Protein AF-A0A3A8KH71-F1 (afdb_monomer_lite)

Secondary structure (DSSP, 8-state):
-------SEEEEEEETTEEEEEEEEEEE-TTS-EEEEEEEEEEEEEEGGG--EEBTTB--TT-EEE----

Sequence (70 aa):
MATLAHSIGRAVHNQHGILVCAADITVVNSYGSVALLVKPPNALPFPVSMARQAATEAPMDGCWNWMPRV

Foldseek 3Di:
DPDPQDFFEFEWEDDPQWTWTFWGFRDQDPVLDTDTDGDDIDTDPDGPVCAAADDSSGRHPSHHHYDDDD

Radius of gyration: 12.03 Å; chains: 1; bounding box: 32×30×21 Å

Organism: NCBI:txid2316728

Structure (mmCIF, N/CA/C/O backbone):
data_AF-A0A3A8KH71-F1
#
_entry.id   AF-A0A3A8KH71-F1
#
loop_
_atom_site.group_PDB
_atom_site.id
_atom_site.type_symbol
_atom_site.label_atom_id
_atom_site.label_alt_id
_atom_site.label_comp_id
_atom_site.label_asym_id
_atom_site.label_entity_id
_atom_site.label_seq_id
_atom_site.pdbx_PDB_ins_code
_atom_site.Cartn_x
_atom_site.Cartn_y
_atom_site.Cartn_z
_atom_site.occupancy
_atom_site.B_iso_or_equiv
_atom_site.auth_seq_id
_atom_site.auth_comp_id
_atom_site.auth_asym_id
_atom_site.auth_atom_id
_atom_site.pdbx_PDB_model_num
ATOM 1 N N . MET A 1 1 ? 18.770 20.287 -1.698 1.00 35.12 1 MET A N 1
ATOM 2 C CA . MET A 1 1 ? 17.456 19.982 -2.304 1.00 35.12 1 MET A CA 1
ATOM 3 C C . MET A 1 1 ? 17.068 18.585 -1.860 1.00 35.12 1 MET A C 1
ATOM 5 O O . MET A 1 1 ? 17.808 17.661 -2.161 1.00 35.12 1 MET A O 1
ATOM 9 N N . ALA A 1 2 ? 16.002 18.432 -1.074 1.00 40.59 2 ALA A N 1
ATOM 10 C CA . ALA A 1 2 ? 15.501 17.108 -0.723 1.00 40.59 2 ALA A CA 1
ATOM 11 C C . ALA A 1 2 ? 14.789 16.542 -1.954 1.00 40.59 2 ALA A C 1
ATOM 13 O O . ALA A 1 2 ? 13.754 17.065 -2.362 1.00 40.59 2 ALA A O 1
ATOM 14 N N . THR A 1 3 ? 15.376 15.530 -2.586 1.00 43.22 3 THR A N 1
ATOM 15 C CA . THR A 1 3 ? 14.698 14.758 -3.623 1.00 43.22 3 THR A CA 1
ATOM 16 C C . THR A 1 3 ? 13.491 14.112 -2.954 1.00 43.22 3 THR A C 1
ATOM 18 O O . THR A 1 3 ? 13.655 13.233 -2.109 1.00 43.22 3 THR A O 1
ATOM 21 N N . LEU A 1 4 ? 12.281 14.590 -3.254 1.00 56.34 4 LEU A N 1
ATOM 22 C CA . LEU A 1 4 ? 11.063 13.877 -2.885 1.00 56.34 4 LEU A CA 1
ATOM 23 C C . LEU A 1 4 ? 11.179 12.511 -3.559 1.00 56.34 4 LEU A C 1
ATOM 25 O O . LEU A 1 4 ? 11.161 12.435 -4.787 1.00 56.34 4 LEU A O 1
ATOM 29 N N . ALA A 1 5 ? 11.415 11.459 -2.774 1.00 59.75 5 ALA A N 1
ATOM 30 C CA . ALA A 1 5 ? 11.463 10.104 -3.298 1.00 59.75 5 ALA A CA 1
ATOM 31 C C . ALA A 1 5 ? 10.159 9.869 -4.070 1.00 59.75 5 ALA A C 1
ATOM 33 O O . ALA A 1 5 ? 9.072 10.008 -3.508 1.00 59.75 5 ALA A O 1
ATOM 34 N N . HIS A 1 6 ? 10.271 9.606 -5.372 1.00 69.06 6 HIS A N 1
ATOM 35 C CA . HIS A 1 6 ? 9.116 9.341 -6.216 1.00 69.06 6 HIS A CA 1
ATOM 36 C C . HIS A 1 6 ? 8.478 8.042 -5.710 1.00 69.06 6 HIS A C 1
ATOM 38 O O . HIS A 1 6 ? 9.086 6.977 -5.788 1.00 69.06 6 HIS A O 1
ATOM 44 N N . SER A 1 7 ? 7.291 8.143 -5.114 1.00 74.38 7 SER A N 1
ATOM 45 C CA . SER A 1 7 ? 6.525 6.981 -4.667 1.00 74.38 7 SER A CA 1
ATOM 46 C C . SER A 1 7 ? 5.857 6.338 -5.876 1.00 74.38 7 SER A C 1
ATOM 48 O O . SER A 1 7 ? 5.129 7.019 -6.589 1.00 74.38 7 SER A O 1
ATOM 50 N N . ILE A 1 8 ? 6.094 5.043 -6.085 1.00 79.38 8 ILE A N 1
ATOM 51 C CA . ILE A 1 8 ? 5.500 4.254 -7.184 1.00 79.38 8 ILE A CA 1
ATOM 52 C C . ILE A 1 8 ? 4.262 3.461 -6.734 1.00 79.38 8 ILE A C 1
ATOM 54 O O . ILE A 1 8 ? 3.669 2.708 -7.497 1.00 79.38 8 ILE A O 1
ATOM 58 N N . GLY A 1 9 ? 3.898 3.587 -5.457 1.00 80.69 9 GLY A N 1
ATOM 59 C CA . GLY A 1 9 ? 2.785 2.889 -4.826 1.00 80.69 9 GLY A CA 1
ATOM 60 C C . GLY A 1 9 ? 2.696 3.216 -3.339 1.00 80.69 9 GLY A C 1
ATOM 61 O O . GLY A 1 9 ? 3.632 3.764 -2.749 1.00 80.69 9 GLY A O 1
ATOM 62 N N . ARG A 1 10 ? 1.568 2.884 -2.710 1.00 80.56 10 ARG A N 1
ATOM 63 C CA . ARG A 1 10 ? 1.329 3.149 -1.284 1.00 80.56 10 ARG A CA 1
ATOM 64 C C . ARG A 1 10 ? 0.849 1.906 -0.568 1.00 80.56 10 ARG A C 1
ATOM 66 O O . ARG A 1 10 ? -0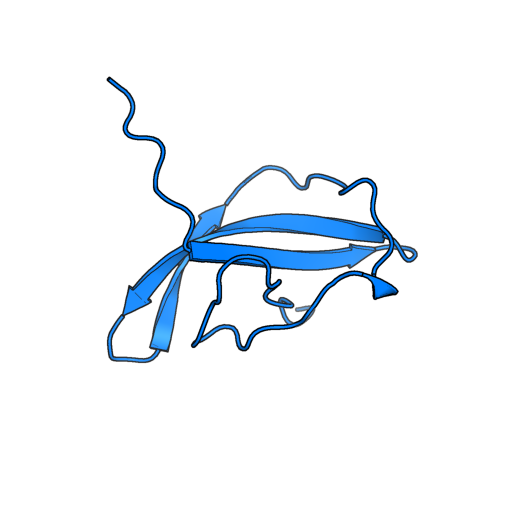.071 1.235 -1.031 1.00 80.56 10 ARG A O 1
ATOM 73 N N . ALA A 1 11 ? 1.437 1.659 0.593 1.00 84.50 11 ALA A N 1
ATOM 74 C CA . ALA A 1 11 ? 1.050 0.577 1.472 1.00 84.50 11 ALA A CA 1
ATOM 75 C C . ALA A 1 11 ? -0.027 1.044 2.457 1.00 84.50 11 ALA A C 1
ATOM 77 O O . ALA A 1 11 ? 0.193 1.967 3.254 1.00 84.50 11 ALA A O 1
ATOM 78 N N . VAL A 1 12 ? -1.191 0.396 2.401 1.00 85.25 12 VAL A N 1
ATOM 79 C CA . VAL A 1 12 ? -2.357 0.731 3.228 1.00 85.25 12 VAL A CA 1
ATOM 80 C C . VAL A 1 12 ? -2.926 -0.473 3.959 1.00 85.25 12 VAL A C 1
ATOM 82 O O . VAL A 1 12 ? -2.759 -1.621 3.545 1.00 85.25 12 VAL A O 1
ATOM 85 N N . HIS A 1 13 ? -3.667 -0.186 5.026 1.00 84.25 13 HIS A N 1
ATOM 86 C CA . HIS A 1 13 ? -4.544 -1.136 5.700 1.00 84.25 13 HIS A CA 1
ATOM 87 C C . HIS A 1 13 ? -5.918 -0.510 5.978 1.00 84.25 13 HIS A C 1
ATOM 89 O O . HIS A 1 13 ? -6.081 0.709 5.995 1.00 84.25 13 HIS A O 1
ATOM 95 N N . ASN A 1 14 ? -6.925 -1.361 6.186 1.00 83.81 14 ASN A N 1
ATOM 96 C CA . ASN A 1 14 ? -8.280 -0.942 6.544 1.00 83.81 14 ASN A CA 1
ATOM 97 C C . ASN A 1 14 ? -8.369 -0.886 8.064 1.00 83.81 14 ASN A C 1
ATOM 99 O O . ASN A 1 14 ? -8.149 -1.901 8.732 1.00 83.81 14 ASN A O 1
ATOM 103 N N . GLN A 1 15 ? -8.734 0.273 8.591 1.00 83.06 15 GLN A N 1
ATOM 104 C CA . GLN A 1 15 ? -9.044 0.468 9.995 1.00 83.06 15 GLN A CA 1
ATOM 105 C C . GLN A 1 15 ? -10.446 1.066 10.089 1.00 83.06 15 GLN A C 1
ATOM 107 O O . GLN A 1 15 ? -10.679 2.154 9.590 1.00 83.06 15 GLN A O 1
ATOM 112 N N . HIS A 1 16 ? -11.400 0.357 10.694 1.00 83.12 16 HIS A N 1
ATOM 113 C CA . HIS A 1 16 ? -12.782 0.839 10.870 1.00 83.12 16 HIS A CA 1
ATOM 114 C C . HIS A 1 16 ? -13.471 1.360 9.585 1.00 83.12 16 HIS A C 1
ATOM 116 O O . HIS A 1 16 ? -14.267 2.292 9.643 1.00 83.12 16 HIS A O 1
ATOM 122 N N . GLY A 1 17 ? -13.178 0.777 8.418 1.00 79.94 17 GLY A N 1
ATOM 123 C CA . GLY A 1 17 ? -13.794 1.166 7.141 1.00 79.94 17 GLY A CA 1
ATOM 124 C C . GLY A 1 17 ? -13.094 2.315 6.408 1.00 79.94 17 GLY A C 1
ATOM 125 O O . GLY A 1 17 ? -13.499 2.650 5.293 1.00 79.94 17 GLY A O 1
ATOM 126 N N . ILE A 1 18 ? -12.025 2.875 6.984 1.00 82.12 18 ILE A N 1
ATOM 127 C CA . ILE A 1 18 ? -11.172 3.881 6.342 1.00 82.12 18 ILE A CA 1
ATOM 128 C C . ILE A 1 18 ? -9.816 3.290 5.952 1.00 82.12 18 ILE A C 1
ATOM 130 O O . ILE A 1 18 ? -9.329 2.329 6.557 1.00 82.12 18 ILE A O 1
ATOM 134 N N . LEU A 1 19 ? -9.203 3.871 4.922 1.00 84.56 19 LEU A N 1
ATOM 135 C CA . LEU A 1 19 ? -7.845 3.535 4.509 1.00 84.56 19 LEU A CA 1
ATOM 136 C C . LEU A 1 19 ? -6.841 4.294 5.372 1.00 84.56 19 LEU A C 1
ATOM 138 O O . LEU A 1 19 ? -6.936 5.512 5.521 1.00 84.56 19 LEU A O 1
ATOM 142 N N . VAL A 1 20 ? -5.848 3.585 5.888 1.00 85.31 20 VAL A N 1
ATOM 143 C CA . VAL A 1 20 ? -4.725 4.169 6.620 1.00 85.31 20 VAL A CA 1
ATOM 144 C C . VAL A 1 20 ? -3.442 3.832 5.878 1.00 85.31 20 VAL A C 1
ATOM 146 O O . VAL A 1 20 ? -3.162 2.664 5.615 1.00 85.31 20 VAL A O 1
ATOM 149 N N . CYS A 1 21 ? -2.683 4.861 5.506 1.00 84.75 21 CYS A N 1
ATOM 150 C CA . CYS A 1 21 ? -1.390 4.732 4.840 1.00 84.75 21 CYS A CA 1
ATOM 151 C C . CYS A 1 21 ? -0.274 4.671 5.880 1.00 84.75 21 CYS A C 1
ATOM 153 O O . CYS A 1 21 ? -0.179 5.567 6.717 1.00 84.75 21 CYS A O 1
ATOM 155 N N . ALA A 1 22 ? 0.580 3.650 5.797 1.00 83.00 22 ALA A N 1
ATOM 156 C CA . ALA A 1 22 ? 1.691 3.438 6.731 1.00 83.00 22 ALA A CA 1
ATOM 157 C C . ALA A 1 22 ? 3.074 3.542 6.061 1.00 83.00 22 ALA A C 1
ATOM 159 O O . ALA A 1 22 ? 4.075 3.774 6.737 1.00 83.00 22 ALA A O 1
ATOM 160 N N . ALA A 1 23 ? 3.153 3.405 4.732 1.00 84.44 23 ALA A N 1
ATOM 161 C CA . ALA A 1 23 ? 4.401 3.573 3.993 1.00 84.44 23 ALA A CA 1
ATOM 162 C C . ALA A 1 23 ? 4.171 3.927 2.516 1.00 84.44 23 ALA A C 1
ATOM 164 O O . ALA A 1 23 ? 3.154 3.553 1.927 1.00 84.44 23 ALA A O 1
ATOM 165 N N . ASP A 1 24 ? 5.155 4.587 1.908 1.00 85.12 24 ASP A N 1
ATOM 166 C CA . ASP A 1 24 ? 5.273 4.669 0.449 1.00 85.12 24 ASP A CA 1
ATOM 167 C C . ASP A 1 24 ? 6.174 3.539 -0.055 1.00 85.12 24 ASP A C 1
ATOM 16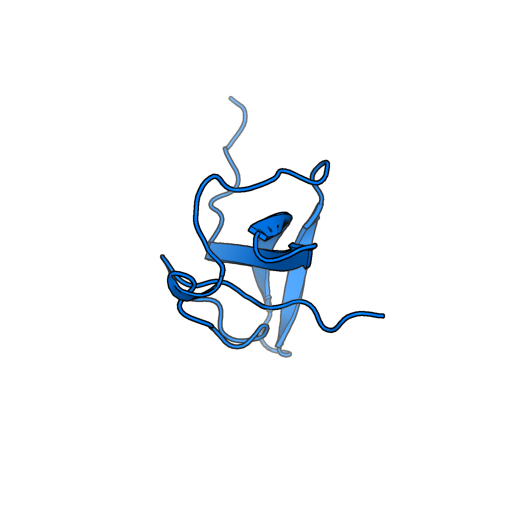9 O O . ASP A 1 24 ? 7.203 3.242 0.554 1.00 85.12 24 ASP A O 1
ATOM 173 N N . ILE A 1 25 ? 5.837 2.966 -1.205 1.00 83.69 25 ILE A N 1
ATOM 174 C CA . ILE A 1 25 ? 6.736 2.100 -1.963 1.00 83.69 25 ILE A CA 1
ATOM 175 C C . ILE A 1 25 ? 7.624 2.985 -2.830 1.00 83.69 25 ILE A C 1
ATOM 177 O O . ILE A 1 25 ? 7.124 3.803 -3.606 1.00 83.69 25 ILE A O 1
ATOM 181 N N . THR A 1 26 ? 8.937 2.822 -2.696 1.00 84.56 26 THR A N 1
ATOM 182 C CA . THR A 1 26 ? 9.930 3.611 -3.443 1.00 84.56 26 THR A CA 1
ATOM 183 C C . THR A 1 26 ? 10.627 2.799 -4.527 1.00 84.56 26 THR A C 1
ATO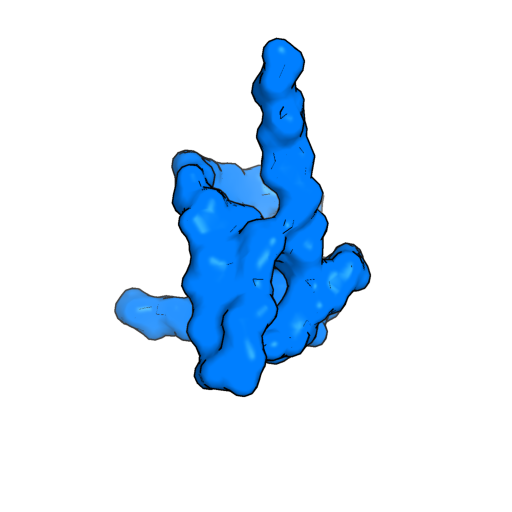M 185 O O . THR A 1 26 ? 11.046 3.366 -5.531 1.00 84.56 26 THR A O 1
ATOM 188 N N . VAL A 1 27 ? 10.746 1.479 -4.348 1.00 84.19 27 VAL A N 1
ATOM 189 C CA . VAL A 1 27 ? 11.381 0.569 -5.309 1.00 84.19 27 VAL A CA 1
ATOM 190 C C . VAL A 1 27 ? 10.829 -0.845 -5.149 1.00 84.19 27 VAL A C 1
ATOM 192 O O . VAL A 1 27 ? 10.568 -1.290 -4.030 1.00 84.19 27 VAL A O 1
ATOM 195 N N . VAL A 1 28 ? 10.732 -1.570 -6.263 1.00 82.81 28 VAL A N 1
ATOM 196 C CA . VAL A 1 28 ? 10.638 -3.035 -6.284 1.00 82.81 28 VAL A CA 1
ATOM 197 C C . VAL A 1 28 ? 11.856 -3.565 -7.026 1.00 82.81 28 VAL A C 1
ATOM 199 O O . VAL A 1 28 ? 12.155 -3.105 -8.128 1.00 82.81 28 VAL A O 1
ATOM 202 N N . ASN A 1 29 ? 12.606 -4.476 -6.410 1.00 83.44 29 ASN A N 1
ATOM 203 C CA . ASN A 1 29 ? 13.765 -5.085 -7.060 1.00 83.44 29 ASN A CA 1
ATOM 204 C C . ASN A 1 29 ? 13.347 -6.260 -7.967 1.00 83.44 29 ASN A C 1
ATOM 206 O O . ASN A 1 29 ? 12.217 -6.741 -7.919 1.00 83.44 29 ASN A O 1
ATOM 210 N N . SER A 1 30 ? 14.281 -6.774 -8.770 1.00 82.75 30 SER A N 1
ATOM 211 C CA . SER A 1 30 ? 14.037 -7.899 -9.689 1.00 82.75 30 SER A CA 1
ATOM 212 C C . SER A 1 30 ? 13.663 -9.220 -9.001 1.00 82.75 30 SER A C 1
ATOM 214 O O . SER A 1 30 ? 13.249 -10.156 -9.675 1.00 82.75 30 SER A O 1
ATOM 216 N N . TYR A 1 31 ? 13.812 -9.307 -7.678 1.00 82.12 31 TYR A N 1
ATOM 217 C CA . TYR A 1 31 ? 13.424 -10.460 -6.864 1.00 82.12 31 TYR A CA 1
ATOM 218 C C . TYR A 1 31 ? 12.032 -10.288 -6.229 1.00 82.12 31 TYR A C 1
ATOM 220 O O . TYR A 1 31 ? 11.633 -11.110 -5.409 1.00 82.12 31 TYR A O 1
ATOM 228 N N . GLY A 1 32 ? 11.308 -9.209 -6.555 1.00 78.12 32 GLY A N 1
ATOM 229 C CA . GLY A 1 32 ? 9.995 -8.900 -5.981 1.00 78.12 32 GLY A CA 1
ATOM 230 C C . GLY A 1 32 ? 10.048 -8.345 -4.553 1.00 78.12 32 GLY A C 1
ATOM 231 O O . GLY A 1 32 ? 9.012 -8.214 -3.908 1.00 78.12 32 GLY A O 1
ATOM 232 N N . SER A 1 33 ? 11.236 -8.011 -4.033 1.00 81.31 33 SER A N 1
ATOM 233 C CA . SER A 1 33 ? 11.360 -7.351 -2.729 1.00 81.31 33 SER A CA 1
ATOM 234 C C . SER A 1 33 ? 11.068 -5.860 -2.849 1.00 81.31 33 SER A C 1
ATOM 236 O O . SER A 1 33 ? 11.492 -5.206 -3.804 1.00 81.31 33 SER A O 1
ATOM 238 N N . VAL A 1 34 ? 10.395 -5.314 -1.839 1.00 84.12 34 VAL A N 1
ATOM 239 C CA . VAL A 1 34 ? 9.874 -3.947 -1.849 1.00 84.12 34 VAL A CA 1
ATOM 240 C C . VAL A 1 34 ? 10.626 -3.079 -0.846 1.00 84.12 34 VAL A C 1
ATOM 242 O O . VAL A 1 34 ? 10.728 -3.424 0.331 1.00 84.12 34 VAL A O 1
ATOM 245 N N . ALA A 1 35 ? 11.133 -1.936 -1.306 1.00 83.94 35 ALA A N 1
ATOM 246 C CA . ALA A 1 35 ? 11.670 -0.892 -0.444 1.00 83.94 35 ALA A CA 1
ATOM 247 C C . ALA A 1 35 ? 10.539 0.053 -0.017 1.00 83.94 35 ALA A C 1
ATOM 249 O O . ALA A 1 35 ? 9.799 0.582 -0.852 1.00 83.94 35 ALA A O 1
ATOM 250 N N . LEU A 1 36 ? 10.423 0.260 1.295 1.00 84.81 36 LEU A N 1
ATOM 251 C CA . LEU A 1 36 ? 9.375 1.065 1.910 1.00 84.81 36 LEU A CA 1
ATOM 252 C C . LEU A 1 36 ? 9.970 2.292 2.595 1.00 84.81 36 LEU A C 1
ATOM 254 O O . LEU A 1 36 ? 10.908 2.184 3.384 1.00 84.81 36 LEU A O 1
ATOM 258 N N . LEU A 1 37 ? 9.365 3.449 2.354 1.00 84.81 37 LEU A N 1
ATOM 259 C CA . LEU A 1 37 ? 9.540 4.630 3.184 1.00 84.81 37 LEU A CA 1
ATOM 260 C C . LEU A 1 37 ? 8.409 4.657 4.213 1.00 84.81 37 LEU A C 1
ATOM 262 O O . LEU A 1 37 ? 7.290 5.072 3.905 1.00 84.81 37 LEU A O 1
ATOM 266 N N . VAL A 1 38 ? 8.704 4.187 5.426 1.00 82.56 38 VAL A N 1
ATOM 267 C CA . VAL A 1 38 ? 7.747 4.166 6.539 1.00 82.56 38 VAL A CA 1
ATOM 268 C C . VAL A 1 38 ? 7.402 5.592 6.953 1.00 82.56 38 VAL A C 1
ATOM 270 O O . VAL A 1 38 ? 8.279 6.449 7.085 1.00 82.56 38 VAL A O 1
ATOM 273 N N . LYS A 1 39 ? 6.112 5.842 7.164 1.00 77.69 39 LYS A N 1
ATOM 274 C CA . LYS A 1 39 ? 5.581 7.128 7.612 1.00 77.69 39 LYS A CA 1
ATOM 275 C C . LYS A 1 39 ? 4.687 6.912 8.829 1.00 77.69 39 LYS A C 1
ATOM 277 O O . LYS A 1 39 ? 4.156 5.816 9.005 1.00 77.69 39 LYS A O 1
ATOM 282 N N . PRO A 1 40 ? 4.479 7.945 9.663 1.00 81.50 40 PRO A N 1
ATOM 283 C CA . PRO A 1 40 ? 3.413 7.905 10.650 1.00 81.50 40 PRO A CA 1
ATOM 284 C C . PRO A 1 40 ? 2.087 7.520 9.972 1.00 81.50 40 PRO A C 1
ATOM 286 O O . PRO A 1 40 ? 1.807 8.050 8.889 1.00 81.50 40 PRO A O 1
ATOM 289 N N . PRO A 1 41 ? 1.285 6.622 10.574 1.00 83.31 41 PRO A N 1
ATOM 290 C CA . PRO A 1 41 ? -0.006 6.241 10.023 1.00 83.31 41 PRO A CA 1
ATOM 291 C C . PRO A 1 41 ? -0.859 7.475 9.738 1.00 83.31 41 PRO A C 1
ATOM 293 O O . PRO A 1 41 ? -1.087 8.297 10.626 1.00 83.31 41 PRO A O 1
ATOM 296 N N . ASN A 1 42 ? -1.323 7.607 8.498 1.00 84.44 42 ASN A N 1
ATOM 297 C CA . ASN A 1 42 ? -2.171 8.716 8.084 1.00 84.44 42 ASN A CA 1
ATOM 298 C C . ASN A 1 42 ? -3.498 8.190 7.539 1.00 84.44 42 ASN A C 1
ATOM 300 O O . ASN A 1 42 ? -3.520 7.433 6.563 1.00 84.44 42 ASN A O 1
ATOM 304 N N . ALA A 1 43 ? -4.595 8.600 8.172 1.00 85.25 43 ALA A N 1
ATOM 305 C CA . ALA A 1 43 ? -5.939 8.306 7.707 1.00 85.25 43 ALA A CA 1
ATOM 306 C C . ALA A 1 43 ? -6.205 9.058 6.401 1.00 85.25 43 ALA A C 1
ATOM 308 O O . ALA A 1 43 ? -6.041 10.275 6.311 1.00 85.25 43 ALA A O 1
ATOM 309 N N . LEU A 1 44 ? -6.623 8.326 5.378 1.00 81.56 44 LEU A N 1
ATOM 310 C CA . LEU A 1 44 ? -6.992 8.907 4.101 1.00 81.56 44 LEU A CA 1
ATOM 311 C C . LEU A 1 44 ? -8.485 9.248 4.121 1.00 81.56 44 LEU A C 1
ATOM 313 O O . LEU A 1 44 ? -9.285 8.442 4.599 1.00 81.56 44 LEU A O 1
ATOM 317 N N . PRO A 1 45 ? -8.895 10.405 3.574 1.00 78.88 45 PRO A N 1
ATOM 318 C CA . PRO A 1 45 ? -10.277 10.882 3.644 1.00 78.88 45 PRO A CA 1
ATOM 319 C C . PRO A 1 45 ? -11.213 10.176 2.644 1.00 78.88 45 PRO A C 1
ATOM 321 O O . PRO A 1 45 ? -12.197 10.760 2.199 1.00 78.88 45 PRO A O 1
ATOM 324 N N . PHE A 1 46 ? -10.912 8.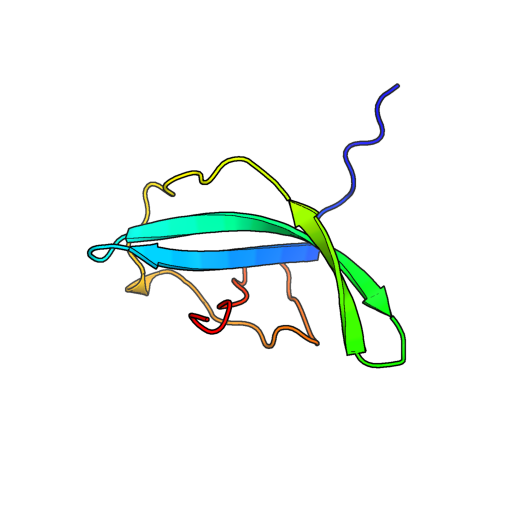932 2.259 1.00 77.00 46 PHE A N 1
ATOM 325 C CA . PHE A 1 46 ? -11.660 8.178 1.253 1.00 77.00 46 PHE A CA 1
ATOM 326 C C . PHE A 1 46 ? -12.017 6.778 1.772 1.00 77.00 46 PHE A C 1
ATOM 328 O O . PHE A 1 46 ? -11.219 6.163 2.489 1.00 77.00 46 PHE A O 1
ATOM 335 N N . PRO A 1 47 ? -13.201 6.250 1.411 1.00 77.00 47 PRO A N 1
ATOM 336 C CA . PRO A 1 47 ? -13.621 4.919 1.824 1.00 77.00 47 PRO A CA 1
ATOM 337 C C . PRO A 1 47 ? -12.788 3.836 1.134 1.00 77.00 47 PRO A C 1
ATOM 339 O O . PRO A 1 47 ? -12.339 3.989 -0.003 1.00 77.00 47 PRO A O 1
ATOM 342 N N . VAL A 1 48 ? -12.654 2.690 1.803 1.00 74.88 48 VAL A N 1
ATOM 343 C CA . VAL A 1 48 ? -11.947 1.503 1.286 1.00 74.88 48 VAL A CA 1
ATOM 344 C C . VAL A 1 48 ? -12.457 1.055 -0.089 1.00 74.88 48 VAL A C 1
ATOM 346 O O . VAL A 1 48 ? -11.670 0.589 -0.906 1.00 74.88 48 VAL A O 1
ATOM 349 N N . SER A 1 49 ? -13.745 1.245 -0.380 1.00 80.12 49 SER A N 1
ATOM 350 C CA . SER A 1 49 ? -14.354 0.900 -1.671 1.00 80.12 49 SER A CA 1
ATOM 351 C C . SER A 1 49 ? -13.781 1.672 -2.865 1.00 80.12 49 SER A C 1
ATOM 353 O O . SER A 1 49 ? -13.935 1.227 -3.999 1.00 80.12 49 SER A O 1
ATOM 355 N N . MET A 1 50 ? -13.118 2.810 -2.634 1.00 76.88 50 MET A N 1
ATOM 356 C CA . MET A 1 50 ? -12.453 3.589 -3.683 1.00 76.88 50 MET A CA 1
ATOM 357 C C . MET A 1 50 ? -11.000 3.159 -3.924 1.00 76.88 50 MET A C 1
ATOM 359 O O . MET A 1 50 ? -10.379 3.621 -4.8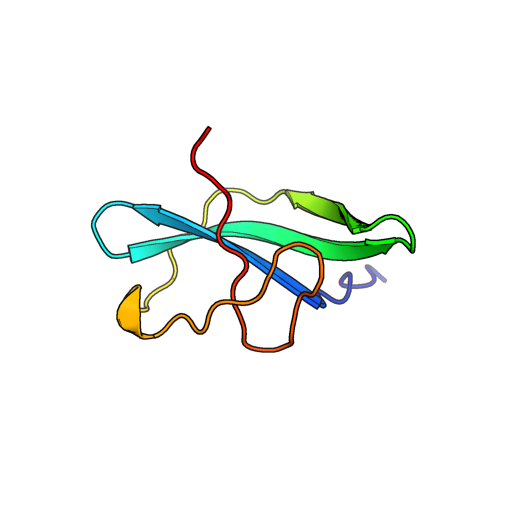83 1.00 76.88 50 MET A O 1
ATOM 363 N N . ALA A 1 51 ? -10.439 2.273 -3.094 1.00 74.81 51 ALA A N 1
ATOM 364 C CA . ALA A 1 51 ? -9.088 1.770 -3.304 1.00 74.81 51 ALA A CA 1
ATOM 365 C C . ALA A 1 51 ? -9.058 0.698 -4.397 1.00 74.81 51 ALA A C 1
ATOM 367 O O . ALA A 1 51 ? -9.456 -0.446 -4.184 1.00 74.81 51 ALA A O 1
ATOM 368 N N . ARG A 1 52 ? -8.493 1.042 -5.558 1.00 81.56 52 ARG A N 1
ATOM 369 C CA . ARG A 1 52 ? -8.054 0.043 -6.540 1.00 81.56 52 ARG A CA 1
ATOM 370 C C . ARG A 1 52 ? -6.821 -0.671 -5.997 1.00 81.56 52 ARG A C 1
ATOM 372 O O . ARG A 1 52 ? -5.832 -0.016 -5.686 1.00 81.56 52 ARG A O 1
ATOM 379 N N . GLN A 1 53 ? -6.889 -1.991 -5.863 1.00 83.44 53 GLN A N 1
ATOM 380 C CA . GLN A 1 53 ? -5.790 -2.803 -5.347 1.00 83.44 53 GLN A CA 1
ATOM 381 C C . GLN A 1 53 ? -4.742 -3.087 -6.431 1.00 83.44 53 GLN A C 1
ATOM 383 O O . GLN A 1 53 ? -5.097 -3.453 -7.549 1.00 83.44 53 GLN A O 1
ATOM 388 N N . ALA A 1 54 ? -3.467 -2.977 -6.065 1.00 83.94 54 ALA A N 1
ATOM 389 C CA . ALA A 1 54 ? -2.333 -3.534 -6.797 1.00 83.94 54 ALA A CA 1
ATOM 390 C C . ALA A 1 54 ? -1.654 -4.637 -5.967 1.00 83.94 54 ALA A C 1
ATOM 392 O O . ALA A 1 54 ? -1.730 -4.641 -4.733 1.00 83.94 54 ALA A O 1
ATOM 393 N N . ALA A 1 55 ? -0.985 -5.568 -6.647 1.00 82.06 55 ALA A N 1
ATOM 394 C CA . ALA A 1 55 ? -0.138 -6.564 -5.996 1.00 82.06 55 ALA A CA 1
ATOM 395 C C . ALA A 1 55 ? 1.112 -5.884 -5.417 1.00 82.06 55 ALA A C 1
ATOM 397 O O . ALA A 1 55 ? 1.645 -4.957 -6.024 1.00 82.06 55 ALA A O 1
ATOM 398 N N . THR A 1 56 ? 1.566 -6.298 -4.233 1.00 75.69 56 THR A N 1
ATOM 399 C CA . THR A 1 56 ? 2.686 -5.665 -3.501 1.00 75.69 56 THR A CA 1
ATOM 400 C C . THR A 1 56 ? 3.973 -5.633 -4.332 1.00 75.69 56 THR A C 1
ATOM 402 O O . THR A 1 56 ? 4.683 -4.631 -4.344 1.00 75.69 56 THR A O 1
ATOM 405 N N . GLU A 1 57 ? 4.229 -6.703 -5.073 1.00 79.56 57 GLU A N 1
ATOM 406 C CA . GLU A 1 57 ? 5.354 -6.907 -5.985 1.00 79.56 57 GLU A CA 1
ATOM 407 C C . GLU A 1 57 ? 5.194 -6.203 -7.345 1.00 79.56 57 GLU A C 1
ATOM 409 O O . GLU A 1 57 ? 6.135 -6.162 -8.133 1.00 79.56 57 GLU A O 1
ATOM 414 N N . ALA A 1 58 ? 4.019 -5.640 -7.629 1.00 83.50 58 ALA A N 1
ATOM 415 C CA . ALA A 1 58 ? 3.717 -4.923 -8.865 1.00 83.50 58 ALA A CA 1
ATOM 416 C C . ALA A 1 58 ? 2.887 -3.659 -8.561 1.00 83.50 58 ALA A C 1
ATOM 418 O O . ALA A 1 58 ? 1.703 -3.591 -8.910 1.00 83.50 58 ALA A O 1
ATOM 419 N N . PRO A 1 59 ? 3.470 -2.666 -7.861 1.00 81.62 59 PRO A N 1
ATOM 420 C CA . PRO A 1 59 ? 2.788 -1.420 -7.556 1.00 81.62 59 PRO A CA 1
ATOM 421 C C . PRO A 1 59 ? 2.468 -0.662 -8.847 1.00 81.62 59 PRO A C 1
ATOM 423 O O . PRO A 1 59 ? 3.206 -0.712 -9.831 1.00 81.62 59 PRO A O 1
ATOM 426 N N . MET A 1 60 ? 1.327 0.018 -8.836 1.00 81.06 60 MET A N 1
ATOM 427 C CA . MET A 1 60 ? 0.822 0.777 -9.971 1.00 81.06 60 MET A CA 1
ATOM 428 C C . MET A 1 60 ? 0.391 2.156 -9.495 1.00 81.06 60 MET A C 1
ATOM 430 O O . MET A 1 60 ? -0.264 2.281 -8.455 1.00 81.06 60 MET A O 1
ATOM 434 N N . ASP A 1 61 ? 0.683 3.175 -10.298 1.00 72.81 61 ASP A N 1
ATOM 435 C CA . ASP A 1 61 ? 0.234 4.536 -10.032 1.00 72.81 61 ASP A CA 1
ATOM 436 C C . ASP A 1 61 ? -1.289 4.593 -9.853 1.00 72.81 61 ASP A C 1
ATOM 438 O O . ASP A 1 61 ? -2.069 3.990 -10.597 1.00 72.81 61 ASP A O 1
ATOM 442 N N . GLY A 1 62 ? -1.721 5.312 -8.817 1.00 70.25 62 GLY A N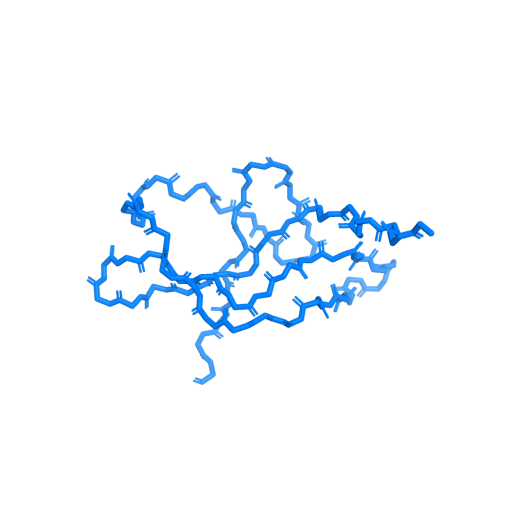 1
ATOM 443 C CA . GLY A 1 62 ? -3.136 5.435 -8.459 1.00 70.25 62 GLY A CA 1
ATOM 444 C C . GLY A 1 62 ? -3.770 4.167 -7.871 1.00 70.25 62 GLY A C 1
ATOM 445 O O . GLY A 1 62 ? -4.979 4.163 -7.630 1.00 70.25 62 GLY A O 1
ATOM 446 N N . CYS A 1 63 ? -2.990 3.112 -7.621 1.00 78.25 63 CYS A N 1
ATOM 447 C CA . CYS A 1 63 ? -3.435 1.906 -6.927 1.00 78.25 63 CYS A CA 1
ATOM 448 C C . CYS A 1 63 ? -2.810 1.798 -5.528 1.00 78.25 63 CYS A C 1
ATOM 450 O O . CYS A 1 63 ? -1.827 2.458 -5.188 1.00 78.25 63 CYS A O 1
ATOM 452 N N . TRP A 1 64 ? -3.415 0.949 -4.706 1.00 78.62 64 TRP A N 1
ATOM 453 C CA . TRP A 1 64 ? -3.063 0.732 -3.312 1.00 78.62 64 TRP A CA 1
ATOM 454 C C . TRP A 1 64 ? -2.585 -0.696 -3.097 1.00 78.62 64 TRP A C 1
ATOM 456 O O . TRP A 1 64 ? -3.219 -1.653 -3.545 1.00 78.62 64 TRP A O 1
ATOM 466 N N . ASN A 1 65 ? -1.495 -0.842 -2.358 1.00 82.25 65 ASN A N 1
ATOM 467 C CA . ASN A 1 65 ? -0.950 -2.130 -1.970 1.00 82.25 65 ASN A CA 1
ATOM 468 C C . ASN A 1 65 ? -1.439 -2.448 -0.560 1.00 82.25 65 ASN A C 1
ATOM 470 O O . ASN A 1 65 ? -1.075 -1.786 0.415 1.00 82.25 65 ASN A O 1
ATOM 474 N N . TRP A 1 66 ? -2.311 -3.444 -0.457 1.00 77.25 66 TRP A N 1
ATOM 475 C CA . TRP A 1 66 ? -2.825 -3.897 0.826 1.00 77.25 66 TRP A CA 1
ATOM 476 C C . TRP A 1 66 ? -1.729 -4.647 1.565 1.00 77.25 66 TRP A C 1
ATOM 478 O O . TRP A 1 66 ? -1.302 -5.714 1.124 1.00 77.25 66 TRP A O 1
ATOM 488 N N . MET A 1 67 ? -1.279 -4.103 2.693 1.00 70.06 67 MET A N 1
ATOM 489 C CA . MET A 1 67 ? -0.411 -4.875 3.570 1.00 70.06 67 MET A CA 1
ATOM 490 C C . MET A 1 67 ? -1.233 -6.007 4.194 1.00 70.06 67 MET A C 1
ATOM 492 O O . MET A 1 67 ? -2.319 -5.739 4.727 1.00 70.06 67 MET A O 1
ATOM 496 N N . PRO A 1 68 ? -0.755 -7.265 4.147 1.00 56.53 68 PRO A N 1
ATOM 497 C CA . PRO A 1 68 ? -1.344 -8.309 4.968 1.00 56.53 68 PRO A CA 1
ATOM 498 C C . PRO A 1 68 ? -1.280 -7.846 6.427 1.00 56.53 68 PRO A C 1
ATOM 500 O O . PRO A 1 68 ? -0.254 -7.333 6.878 1.00 56.53 68 PRO A O 1
ATOM 503 N N . ARG A 1 69 ? -2.400 -7.971 7.149 1.00 50.84 69 ARG A N 1
ATOM 504 C CA . ARG A 1 69 ? -2.389 -7.769 8.600 1.00 50.84 69 ARG A CA 1
ATOM 505 C C . ARG A 1 69 ? -1.473 -8.849 9.174 1.00 50.84 69 ARG A C 1
ATOM 507 O O . ARG A 1 69 ? -1.799 -10.026 9.040 1.00 50.84 69 ARG A O 1
ATOM 514 N N . VAL A 1 70 ? -0.326 -8.449 9.716 1.00 44.59 70 VAL A N 1
ATOM 515 C CA . VAL A 1 70 ? 0.410 -9.277 10.680 1.00 44.59 70 VAL A CA 1
ATOM 516 C C . VAL A 1 70 ? -0.379 -9.367 11.976 1.00 44.59 70 VAL A C 1
ATOM 518 O O . VAL A 1 70 ? -1.042 -8.361 12.327 1.00 44.59 70 VAL A O 1
#

pLDDT: mean 77.18, std 11.36, range [35.12, 85.31]